Protein AF-A0A0J1CYL0-F1 (afdb_monomer)

Sequence (107 aa):
MRARGAVKVILIAVAVNETLYFVFTYVAQQIDPDVPLETVSVFSFAMCALMGFWFQSDARRAYFFARGKGYIVPSDGTRRTLHIAADCPKRWLVVLYIELNPALVGL

Organism: NCBI:txid908627

Mean predicted aligned error: 9.82 Å

Foldseek 3Di:
DPVVVVVVVVVVLVVVLVVCLVVVVVVQCVVPVPPDPVVSVVSSVVSVVVVVVVLLVVLVVLQVVCVVVVQWDQDPDDDLDTRGHPPRDPVVSPVVNCVVPVVVSVD

Solvent-accessible surface area (backbone atoms only — not comparable to full-atom values): 6074 Å² total; per-residue (Å²): 131,65,66,63,58,56,52,49,53,51,52,49,52,52,52,50,50,52,50,49,50,53,53,49,53,55,55,44,42,74,78,36,78,81,62,55,68,64,61,58,49,50,50,52,51,52,50,52,50,50,51,50,51,49,53,51,49,54,10,48,53,34,35,54,54,35,49,76,69,62,33,53,41,84,46,96,61,102,49,78,47,70,44,65,45,91,81,41,77,61,51,68,34,32,50,5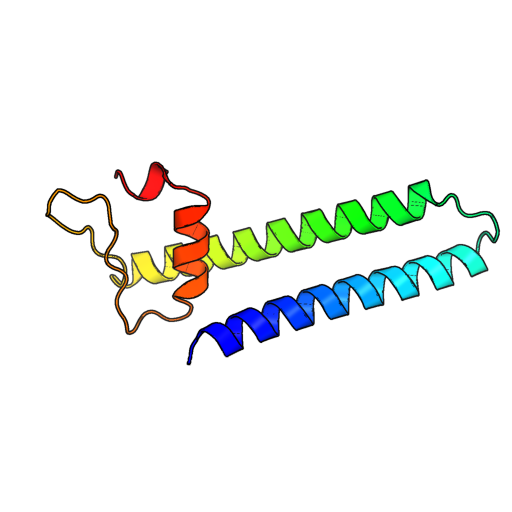3,39,42,71,76,36,62,72,67,51,77,113

Structure (mmCIF, N/CA/C/O backbone):
data_AF-A0A0J1CYL0-F1
#
_entry.id   AF-A0A0J1CYL0-F1
#
loop_
_atom_site.group_PDB
_atom_site.id
_atom_site.type_symbol
_atom_site.label_atom_id
_atom_site.label_alt_id
_atom_site.label_comp_id
_atom_site.label_asym_id
_atom_site.label_entity_id
_atom_site.label_seq_id
_atom_site.pdbx_PDB_ins_code
_atom_site.Cartn_x
_atom_site.Cartn_y
_atom_site.Cartn_z
_atom_site.occupancy
_atom_site.B_iso_or_equiv
_atom_site.auth_seq_id
_atom_site.auth_comp_id
_atom_site.auth_asym_id
_atom_site.auth_atom_id
_atom_site.pdbx_PDB_model_num
ATOM 1 N N . MET A 1 1 ? -0.567 -11.915 18.512 1.00 46.56 1 MET A N 1
ATOM 2 C CA . MET A 1 1 ? -0.271 -12.741 17.311 1.00 46.56 1 MET A CA 1
ATOM 3 C C . MET A 1 1 ? -0.418 -12.012 15.957 1.00 46.56 1 MET A C 1
ATOM 5 O O . MET A 1 1 ? -0.249 -12.652 14.928 1.00 46.56 1 MET A O 1
ATOM 9 N N . ARG A 1 2 ? -0.696 -10.694 15.899 1.00 51.03 2 ARG A N 1
ATOM 10 C CA . ARG A 1 2 ? -1.128 -10.012 14.654 1.00 51.03 2 ARG A CA 1
ATOM 11 C C . ARG A 1 2 ? -0.026 -9.309 13.843 1.00 51.03 2 ARG A C 1
ATO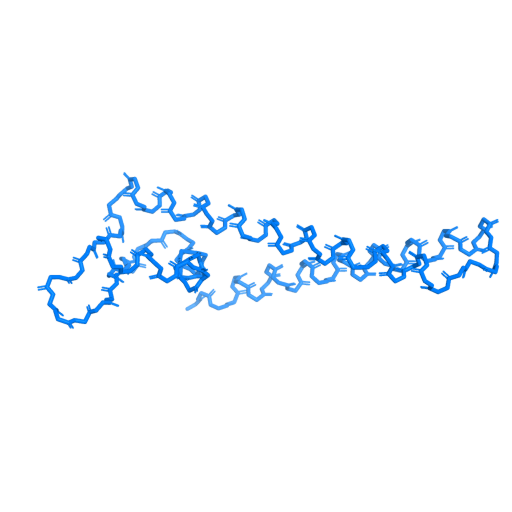M 13 O O . ARG A 1 2 ? -0.187 -9.178 12.637 1.00 51.03 2 ARG A O 1
ATOM 20 N N . ALA A 1 3 ? 1.112 -8.966 14.456 1.00 56.44 3 ALA A N 1
ATOM 21 C CA . ALA A 1 3 ? 2.277 -8.434 13.733 1.00 56.44 3 ALA A CA 1
ATOM 22 C C . ALA A 1 3 ? 2.833 -9.440 12.709 1.00 56.44 3 ALA A C 1
ATOM 24 O O . ALA A 1 3 ? 3.246 -9.058 11.624 1.00 56.44 3 ALA A O 1
ATOM 25 N N . ARG A 1 4 ? 2.749 -10.746 13.001 1.00 63.06 4 ARG A N 1
ATOM 26 C CA . ARG A 1 4 ? 3.249 -11.801 12.105 1.00 63.06 4 ARG A CA 1
ATOM 27 C C . ARG A 1 4 ? 2.533 -11.829 10.751 1.00 63.06 4 ARG A C 1
ATOM 29 O O . ARG A 1 4 ? 3.169 -12.117 9.749 1.00 63.06 4 ARG A O 1
ATOM 36 N N . GLY A 1 5 ? 1.229 -11.542 10.716 1.00 63.41 5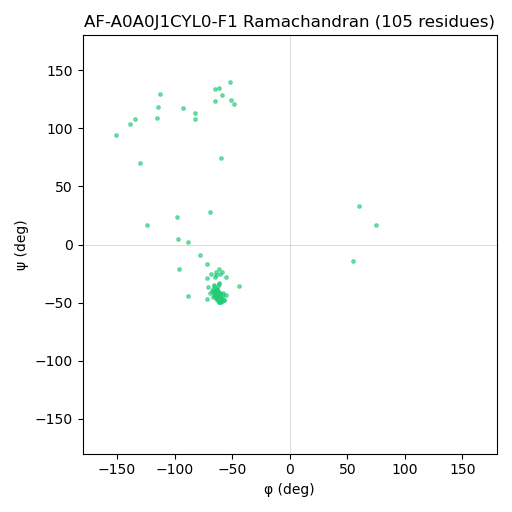 GLY A N 1
ATOM 37 C CA . GLY A 1 5 ? 0.456 -11.519 9.469 1.00 63.41 5 GLY A CA 1
ATOM 38 C C . GLY A 1 5 ? 0.798 -10.312 8.596 1.00 63.41 5 GLY A C 1
ATOM 39 O O . GLY A 1 5 ? 1.065 -10.477 7.413 1.00 63.41 5 GLY A O 1
ATOM 40 N N . ALA A 1 6 ? 0.858 -9.118 9.192 1.00 66.38 6 ALA A N 1
ATOM 41 C CA . ALA A 1 6 ? 1.222 -7.891 8.483 1.00 66.38 6 ALA A CA 1
ATOM 42 C C . ALA A 1 6 ? 2.667 -7.940 7.966 1.00 66.38 6 ALA A C 1
ATOM 44 O O . ALA A 1 6 ? 2.910 -7.676 6.794 1.00 66.38 6 ALA A O 1
ATOM 45 N N . VAL A 1 7 ? 3.606 -8.386 8.809 1.00 74.25 7 VAL A N 1
ATOM 46 C CA . VAL A 1 7 ? 5.007 -8.586 8.415 1.00 74.25 7 VAL A CA 1
ATOM 47 C C . VAL A 1 7 ? 5.111 -9.573 7.254 1.00 74.25 7 VAL A C 1
ATOM 49 O O . VAL A 1 7 ? 5.836 -9.301 6.309 1.00 74.25 7 VAL A O 1
ATOM 52 N N . LYS A 1 8 ? 4.345 -10.674 7.252 1.00 73.62 8 LYS A N 1
ATOM 53 C CA . LYS A 1 8 ? 4.319 -11.604 6.111 1.00 73.62 8 LYS A CA 1
ATOM 54 C C . LYS A 1 8 ? 3.852 -10.934 4.819 1.00 73.62 8 LYS A C 1
ATOM 56 O O . LYS A 1 8 ? 4.478 -11.145 3.792 1.00 73.62 8 LYS A O 1
ATOM 61 N N . VAL A 1 9 ? 2.784 -10.137 4.857 1.00 72.62 9 VAL A N 1
ATOM 62 C CA . VAL A 1 9 ? 2.278 -9.445 3.657 1.00 72.62 9 VAL A CA 1
ATOM 63 C C . VAL A 1 9 ? 3.282 -8.408 3.156 1.00 72.62 9 VAL A C 1
ATOM 65 O O . VAL A 1 9 ? 3.517 -8.341 1.956 1.00 72.62 9 VAL A O 1
ATOM 68 N N . ILE A 1 10 ? 3.919 -7.654 4.057 1.00 75.88 10 ILE A N 1
ATOM 69 C CA . ILE A 1 10 ? 4.977 -6.696 3.704 1.00 75.88 10 ILE A CA 1
ATOM 70 C C . ILE A 1 10 ? 6.169 -7.424 3.081 1.00 75.88 10 ILE A C 1
ATOM 72 O O . ILE A 1 10 ? 6.640 -7.017 2.027 1.00 75.88 10 ILE A O 1
ATOM 76 N N . LEU A 1 11 ? 6.619 -8.528 3.683 1.00 80.88 11 LEU A N 1
ATOM 77 C CA . LEU A 1 11 ? 7.719 -9.329 3.147 1.00 80.88 11 LEU A CA 1
ATOM 78 C C . LEU A 1 11 ? 7.386 -9.904 1.770 1.00 80.88 11 LEU A C 1
ATOM 80 O O . LEU A 1 11 ? 8.234 -9.865 0.891 1.00 80.88 11 LEU A O 1
ATOM 84 N N . ILE A 1 12 ? 6.160 -10.396 1.562 1.00 81.31 12 ILE A N 1
ATOM 85 C CA . ILE A 1 12 ? 5.716 -10.882 0.250 1.00 81.31 12 ILE A CA 1
ATOM 86 C C . ILE A 1 12 ? 5.687 -9.730 -0.757 1.00 81.31 12 ILE A C 1
ATOM 88 O O . ILE A 1 12 ? 6.200 -9.890 -1.855 1.00 81.31 12 ILE A O 1
ATOM 92 N N . ALA A 1 13 ? 5.135 -8.570 -0.396 1.00 78.75 13 ALA A N 1
ATOM 93 C CA . ALA A 1 13 ? 5.086 -7.411 -1.281 1.00 78.75 13 ALA A CA 1
ATOM 94 C C . ALA A 1 13 ? 6.495 -6.939 -1.677 1.00 78.75 13 ALA A C 1
ATOM 96 O O . ALA A 1 13 ? 6.762 -6.751 -2.859 1.00 78.7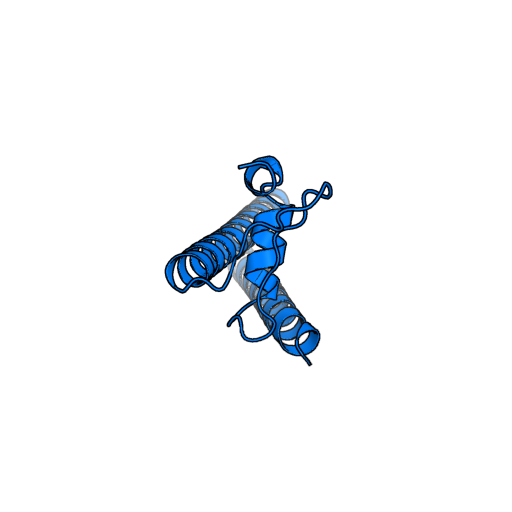5 13 ALA A O 1
ATOM 97 N N . VAL A 1 14 ? 7.414 -6.822 -0.713 1.00 81.62 14 VAL A N 1
ATOM 98 C CA . VAL A 1 14 ? 8.820 -6.467 -0.967 1.00 81.62 14 VAL A CA 1
ATOM 99 C C . VAL A 1 14 ? 9.496 -7.524 -1.838 1.00 81.62 14 VAL A C 1
ATOM 101 O O . VAL A 1 14 ? 10.113 -7.175 -2.836 1.00 81.62 14 VAL A O 1
ATOM 104 N N . ALA A 1 15 ? 9.334 -8.811 -1.521 1.00 85.31 15 ALA A N 1
ATOM 105 C CA . ALA A 1 15 ? 9.914 -9.895 -2.311 1.00 85.31 15 ALA A CA 1
ATOM 106 C C . ALA A 1 15 ? 9.394 -9.899 -3.755 1.00 85.31 15 ALA A C 1
ATOM 108 O O . ALA A 1 15 ? 10.170 -10.085 -4.688 1.00 85.31 15 ALA A O 1
ATOM 109 N N . VAL A 1 16 ? 8.095 -9.662 -3.953 1.00 83.94 16 VAL A N 1
ATOM 110 C CA . VAL A 1 16 ? 7.485 -9.546 -5.282 1.00 83.94 16 VAL A CA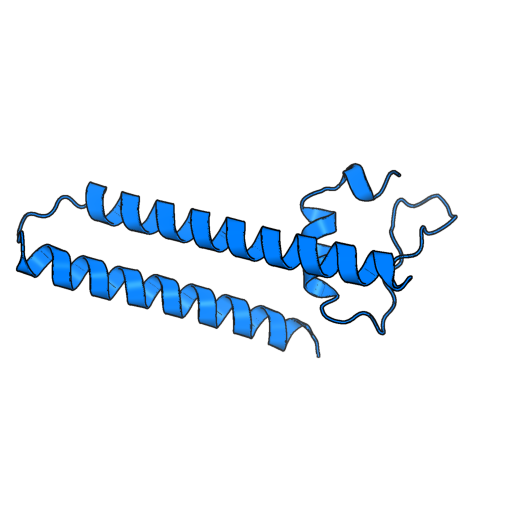 1
ATOM 111 C C . VAL A 1 16 ? 8.036 -8.325 -6.017 1.00 83.94 16 VAL A C 1
ATOM 113 O O . VAL A 1 16 ? 8.413 -8.459 -7.175 1.00 83.94 16 VAL A O 1
ATOM 116 N N . ASN A 1 17 ? 8.156 -7.171 -5.357 1.00 83.31 17 ASN A N 1
ATOM 117 C CA . ASN A 1 17 ? 8.726 -5.960 -5.952 1.00 83.31 17 ASN A CA 1
ATOM 118 C C . ASN A 1 17 ? 10.168 -6.162 -6.420 1.00 83.31 17 ASN A C 1
ATOM 120 O O . ASN A 1 17 ? 10.483 -5.866 -7.567 1.00 83.31 17 ASN A O 1
ATOM 124 N N . GLU A 1 18 ? 11.018 -6.716 -5.554 1.00 83.88 18 GLU A N 1
ATOM 125 C CA . GLU A 1 18 ? 12.408 -7.041 -5.884 1.00 83.88 18 GLU A CA 1
ATOM 126 C C . GLU A 1 18 ? 12.476 -8.058 -7.028 1.00 83.88 18 GLU A C 1
ATOM 128 O O . GLU A 1 18 ? 13.232 -7.882 -7.978 1.00 83.88 18 GLU A O 1
ATOM 133 N N . THR A 1 19 ? 11.627 -9.092 -7.007 1.00 86.25 19 THR A N 1
ATOM 134 C CA . THR A 1 19 ? 11.578 -10.082 -8.094 1.00 86.25 19 THR A CA 1
ATOM 135 C C . THR A 1 19 ? 11.194 -9.426 -9.420 1.00 86.25 19 THR A C 1
ATOM 137 O O . THR A 1 19 ? 11.849 -9.669 -10.431 1.00 86.25 19 THR A O 1
ATOM 140 N N . LEU A 1 20 ? 10.169 -8.566 -9.430 1.00 82.38 20 LEU A N 1
ATOM 141 C CA . LEU A 1 20 ? 9.781 -7.826 -10.631 1.00 82.38 20 LEU A CA 1
ATOM 142 C C . LEU A 1 20 ? 10.889 -6.885 -11.099 1.00 82.38 20 LEU A C 1
ATOM 144 O O . LEU A 1 20 ? 11.120 -6.793 -12.299 1.00 82.38 20 LEU A O 1
ATOM 148 N N . TYR A 1 21 ? 11.584 -6.223 -10.177 1.00 83.56 21 TYR A N 1
ATOM 149 C CA . TYR A 1 21 ? 12.710 -5.352 -10.490 1.00 83.56 21 TYR A CA 1
ATOM 150 C C . TYR A 1 21 ? 13.852 -6.109 -11.178 1.00 83.56 21 TYR A C 1
ATOM 152 O O . TYR A 1 21 ? 14.316 -5.695 -12.243 1.00 83.56 21 TYR A O 1
ATOM 160 N N . PHE A 1 22 ? 14.271 -7.247 -10.615 1.00 85.00 22 PHE A N 1
ATOM 161 C CA . PHE A 1 22 ? 15.317 -8.086 -11.201 1.00 85.00 22 PHE A CA 1
ATOM 162 C C . PHE A 1 22 ? 14.913 -8.626 -12.571 1.00 85.00 22 PHE A C 1
ATOM 164 O O . PHE A 1 22 ? 15.701 -8.550 -13.511 1.00 85.00 22 PHE A O 1
ATOM 171 N N . VAL A 1 23 ? 13.684 -9.134 -12.703 1.00 87.06 23 VAL A N 1
ATOM 172 C CA . VAL A 1 23 ? 13.174 -9.650 -13.981 1.00 87.06 23 VAL A CA 1
ATOM 173 C C . VAL A 1 23 ? 13.103 -8.538 -15.024 1.00 87.06 23 VAL A C 1
ATOM 175 O O . VAL A 1 23 ? 13.553 -8.738 -16.148 1.00 87.06 23 VAL A O 1
ATOM 178 N N . PHE A 1 24 ? 12.590 -7.361 -14.657 1.00 82.69 24 PHE A N 1
ATOM 179 C CA . PHE A 1 24 ? 12.519 -6.212 -15.555 1.00 82.69 24 PHE A CA 1
ATOM 180 C C . PHE A 1 24 ? 13.911 -5.788 -16.019 1.00 82.69 24 PHE A C 1
ATOM 182 O O . PHE A 1 24 ? 14.134 -5.660 -17.217 1.00 82.69 24 PHE A O 1
ATOM 189 N N . THR A 1 25 ? 14.858 -5.643 -15.091 1.00 83.06 25 THR A N 1
ATOM 190 C CA . THR A 1 25 ? 16.239 -5.255 -15.406 1.00 83.06 25 THR A CA 1
ATOM 191 C C . THR A 1 25 ? 16.906 -6.279 -16.322 1.00 83.06 25 THR A C 1
ATOM 193 O O . THR A 1 25 ? 17.507 -5.906 -17.325 1.00 83.06 25 THR A O 1
ATOM 196 N N . TYR A 1 26 ? 16.750 -7.572 -16.025 1.00 85.56 26 TYR A N 1
ATOM 197 C CA . TYR A 1 26 ? 17.317 -8.650 -16.831 1.00 85.56 26 TYR A CA 1
ATOM 198 C C . TYR A 1 26 ? 16.760 -8.659 -18.258 1.00 85.56 26 TYR A C 1
ATOM 200 O O . TYR A 1 26 ? 17.518 -8.738 -19.220 1.00 85.56 26 TYR A O 1
ATOM 208 N N . VAL A 1 27 ? 15.436 -8.552 -18.410 1.00 86.75 27 VAL A N 1
ATOM 209 C CA . VAL A 1 27 ? 14.794 -8.509 -19.732 1.00 86.75 27 VAL A CA 1
ATOM 210 C C . VAL A 1 27 ? 15.174 -7.232 -20.482 1.00 86.75 27 VAL A C 1
ATOM 212 O O . VAL A 1 27 ? 15.447 -7.291 -21.677 1.00 86.75 27 VAL A O 1
ATOM 215 N N . ALA A 1 28 ? 15.236 -6.092 -19.792 1.00 83.81 28 ALA A N 1
ATOM 216 C CA . ALA A 1 28 ? 15.615 -4.816 -20.385 1.00 83.81 28 ALA A CA 1
ATOM 217 C C . ALA A 1 28 ? 17.042 -4.859 -20.953 1.00 83.81 28 ALA A C 1
ATOM 219 O O . ALA A 1 28 ? 17.232 -4.499 -22.109 1.00 83.81 28 ALA A O 1
ATOM 220 N N . GLN A 1 29 ? 18.005 -5.405 -20.203 1.00 84.19 29 GLN A N 1
ATOM 221 C CA . GLN A 1 29 ? 19.397 -5.561 -20.650 1.00 84.19 29 GLN A CA 1
ATOM 222 C C . GLN A 1 29 ? 19.566 -6.518 -21.840 1.00 84.19 29 GLN A C 1
ATOM 224 O O . GLN A 1 29 ? 20.510 -6.376 -22.611 1.00 84.19 29 GLN A O 1
ATOM 229 N N . GLN A 1 30 ? 18.675 -7.503 -22.000 1.00 88.00 30 GLN A N 1
ATOM 230 C CA . GLN A 1 30 ? 18.689 -8.404 -23.161 1.00 88.00 30 GLN A CA 1
ATOM 231 C C . GLN A 1 30 ? 18.223 -7.710 -24.448 1.00 88.00 30 GLN A C 1
ATOM 233 O O . GLN A 1 30 ? 18.616 -8.116 -25.539 1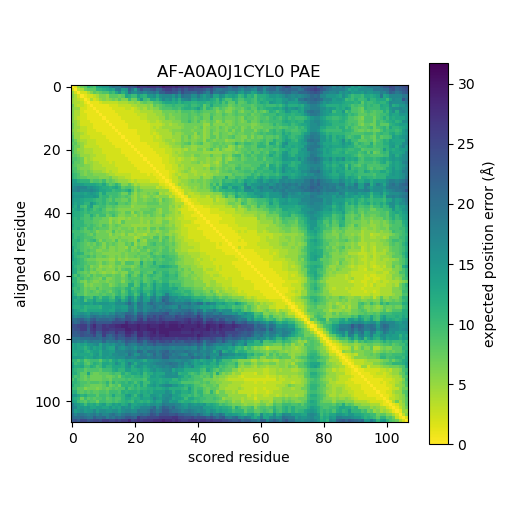.00 88.00 30 GLN A O 1
ATOM 238 N N . ILE A 1 31 ? 17.362 -6.697 -24.328 1.00 85.12 31 ILE A N 1
ATOM 239 C CA . ILE A 1 31 ? 16.832 -5.937 -25.466 1.00 85.12 31 ILE A CA 1
ATOM 240 C C . ILE A 1 31 ? 17.765 -4.770 -25.800 1.00 85.12 31 ILE A C 1
ATOM 242 O O . ILE A 1 31 ? 18.067 -4.543 -26.969 1.00 85.12 31 ILE A O 1
ATOM 246 N N . ASP A 1 32 ? 18.218 -4.054 -24.774 1.00 82.12 32 ASP A N 1
ATOM 247 C CA . ASP A 1 32 ? 19.128 -2.920 -24.878 1.00 82.12 32 ASP A CA 1
ATOM 248 C C . ASP A 1 32 ? 20.177 -2.999 -23.749 1.00 82.12 32 ASP A C 1
ATOM 250 O O . ASP A 1 32 ? 19.863 -2.717 -22.587 1.00 82.12 32 ASP A O 1
ATOM 254 N N . PRO A 1 33 ? 21.420 -3.407 -24.063 1.00 78.56 33 PRO A N 1
ATOM 255 C CA . PRO A 1 33 ? 22.497 -3.528 -23.082 1.00 78.56 33 PRO A CA 1
ATOM 256 C C . PRO A 1 33 ? 22.843 -2.210 -22.381 1.00 78.56 33 PRO A C 1
ATOM 258 O O . PRO A 1 33 ? 23.320 -2.241 -21.246 1.00 78.56 33 PRO A O 1
ATOM 261 N N . ASP A 1 34 ? 22.572 -1.074 -23.031 1.00 84.12 34 ASP A N 1
ATOM 262 C CA . ASP A 1 34 ? 22.851 0.271 -22.526 1.00 84.12 34 ASP A CA 1
ATOM 263 C C . ASP A 1 34 ? 21.606 0.916 -21.895 1.00 84.12 34 ASP A C 1
ATOM 265 O O . ASP A 1 34 ? 21.521 2.144 -21.791 1.00 84.12 34 ASP A O 1
ATOM 269 N N . VAL A 1 35 ? 20.635 0.101 -21.446 1.00 78.56 35 VAL A N 1
ATOM 270 C CA . VAL A 1 35 ? 19.404 0.616 -20.840 1.00 78.56 35 VAL A CA 1
ATOM 271 C C . VAL A 1 35 ? 19.737 1.621 -19.726 1.00 78.56 35 VAL A C 1
ATOM 273 O O . VAL A 1 35 ? 20.460 1.290 -18.776 1.00 78.56 35 VAL A O 1
ATOM 276 N N . PRO A 1 36 ? 19.208 2.856 -19.804 1.00 82.44 36 PRO A N 1
ATOM 277 C CA . PRO A 1 36 ? 19.506 3.869 -18.812 1.00 82.44 36 PRO A CA 1
ATOM 278 C C . PRO A 1 36 ? 19.031 3.436 -17.427 1.00 82.44 36 PRO A C 1
ATOM 280 O O . PRO A 1 36 ? 17.883 3.019 -17.239 1.00 82.44 36 PRO A O 1
ATOM 283 N N . LEU A 1 37 ? 19.889 3.630 -16.422 1.00 77.75 37 LEU A N 1
ATOM 284 C CA . LEU A 1 37 ? 19.544 3.391 -15.017 1.00 77.75 37 LEU A CA 1
ATOM 285 C C . LEU A 1 37 ? 18.289 4.180 -14.595 1.00 77.75 37 LEU A C 1
ATOM 287 O O . LEU A 1 37 ? 17.530 3.743 -13.729 1.00 77.75 37 LEU A O 1
ATOM 291 N N . GLU A 1 38 ? 18.041 5.323 -15.237 1.00 82.56 38 GLU A N 1
ATOM 292 C CA . GLU A 1 38 ? 16.851 6.150 -15.038 1.00 82.56 38 GLU A CA 1
ATOM 293 C C . GLU A 1 38 ? 15.555 5.398 -15.369 1.00 82.56 38 GLU A C 1
ATOM 295 O O . GLU A 1 38 ? 14.611 5.436 -14.584 1.00 82.56 38 GLU A O 1
ATOM 300 N N . THR A 1 39 ? 15.511 4.646 -16.472 1.00 77.88 39 THR A N 1
ATOM 301 C CA . THR A 1 39 ? 14.328 3.873 -16.886 1.00 77.88 39 THR A CA 1
ATOM 302 C C . THR A 1 39 ? 13.986 2.790 -15.866 1.00 77.88 39 THR A C 1
ATOM 304 O O . THR A 1 39 ? 12.828 2.624 -15.476 1.00 77.88 39 THR A O 1
ATOM 307 N N . VAL A 1 40 ? 15.009 2.090 -15.381 1.00 78.31 40 VAL A N 1
ATOM 308 C CA . VAL A 1 40 ? 14.885 1.059 -14.345 1.00 78.31 40 VAL A CA 1
ATOM 309 C C . VAL A 1 40 ? 14.459 1.677 -13.004 1.00 78.31 40 VAL A C 1
ATOM 311 O O . VAL A 1 40 ? 13.596 1.138 -12.310 1.00 78.31 40 VAL A O 1
ATOM 314 N N . SER A 1 41 ? 14.970 2.865 -12.678 1.00 79.19 41 SER A N 1
ATOM 315 C CA . SER A 1 41 ? 14.590 3.613 -11.471 1.00 79.19 41 SER A CA 1
ATOM 316 C C . SER A 1 41 ? 13.139 4.103 -11.517 1.00 79.19 41 SER A C 1
ATOM 318 O O . SER A 1 41 ? 12.428 4.016 -10.514 1.00 79.19 41 SER A O 1
ATOM 320 N N . VAL A 1 42 ? 12.667 4.571 -12.678 1.00 85.50 42 VAL A N 1
ATOM 321 C CA . VAL A 1 42 ? 11.266 4.973 -12.891 1.00 85.50 42 VAL A CA 1
ATOM 322 C C . VAL A 1 42 ? 10.329 3.781 -12.716 1.00 85.50 42 VAL A C 1
ATOM 324 O O . VAL A 1 42 ? 9.296 3.918 -12.059 1.00 85.50 42 VAL A O 1
ATOM 327 N N . PHE A 1 43 ? 10.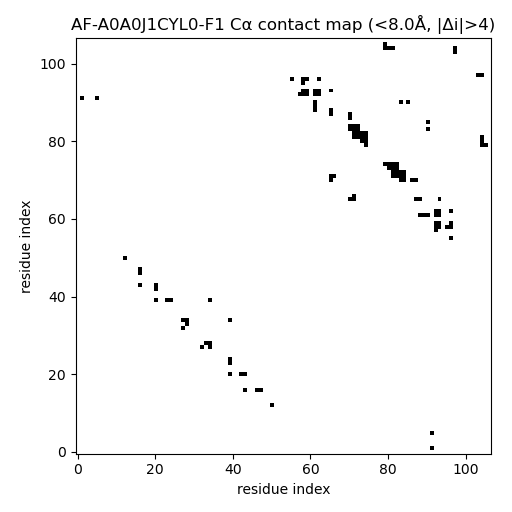698 2.605 -13.234 1.00 81.25 43 PHE A N 1
ATOM 328 C CA . PHE A 1 43 ? 9.933 1.378 -13.017 1.00 81.25 43 PHE A CA 1
ATOM 329 C C . PHE A 1 43 ? 9.820 1.044 -11.523 1.00 81.25 43 PHE A C 1
ATOM 331 O O . PHE A 1 43 ? 8.710 0.861 -11.022 1.00 81.25 43 PHE A O 1
ATOM 338 N N . SER A 1 44 ? 10.932 1.061 -10.782 1.00 79.38 44 SER A N 1
ATOM 339 C CA . SER A 1 44 ? 10.914 0.855 -9.326 1.00 79.38 44 SER A CA 1
ATOM 340 C C . SER A 1 44 ? 10.041 1.865 -8.598 1.00 79.38 44 SER A C 1
ATOM 342 O O . SER A 1 44 ? 9.267 1.495 -7.716 1.00 79.38 44 SER A O 1
ATOM 344 N N . PHE A 1 45 ? 10.130 3.143 -8.966 1.00 84.69 45 PHE A N 1
ATOM 345 C CA . PHE A 1 45 ? 9.336 4.191 -8.338 1.00 84.69 45 PHE A CA 1
ATOM 346 C C . PHE A 1 45 ? 7.837 3.995 -8.598 1.00 84.69 45 PHE A C 1
ATOM 348 O O . PHE A 1 45 ? 7.029 4.084 -7.671 1.00 84.69 45 PHE A O 1
ATOM 355 N N . ALA A 1 46 ? 7.469 3.654 -9.835 1.00 86.00 46 ALA A N 1
ATOM 356 C CA . ALA A 1 46 ? 6.096 3.339 -10.208 1.00 86.00 46 ALA A CA 1
ATOM 357 C C . ALA A 1 46 ? 5.568 2.117 -9.443 1.00 86.00 46 ALA A C 1
ATOM 359 O O . ALA A 1 46 ? 4.453 2.155 -8.921 1.00 86.00 46 ALA A O 1
ATOM 360 N N . MET A 1 47 ? 6.375 1.062 -9.309 1.00 81.62 47 MET A N 1
ATOM 361 C CA . MET A 1 47 ? 6.001 -0.143 -8.568 1.00 81.62 47 MET A CA 1
ATOM 362 C C . MET A 1 47 ? 5.834 0.126 -7.070 1.00 81.62 47 MET A C 1
ATOM 364 O O . MET A 1 47 ? 4.826 -0.277 -6.487 1.00 81.62 47 MET A O 1
ATOM 368 N N . CYS A 1 48 ? 6.744 0.889 -6.460 1.00 81.56 48 CYS A N 1
ATOM 369 C CA . CYS A 1 48 ? 6.619 1.343 -5.076 1.00 81.56 48 CYS A CA 1
ATOM 370 C C . CYS A 1 48 ? 5.337 2.158 -4.859 1.00 81.56 48 CYS A C 1
ATOM 372 O O . CYS A 1 48 ? 4.599 1.905 -3.902 1.00 81.56 48 CYS A O 1
ATOM 374 N N . ALA A 1 49 ? 5.035 3.102 -5.756 1.00 84.12 49 ALA A N 1
ATOM 375 C CA . ALA A 1 49 ? 3.813 3.899 -5.695 1.00 84.12 49 ALA A CA 1
ATOM 376 C C . ALA A 1 49 ? 2.555 3.025 -5.829 1.00 84.12 49 ALA A C 1
ATOM 378 O O . ALA A 1 49 ? 1.610 3.177 -5.052 1.00 84.12 49 ALA A O 1
ATOM 379 N N . LEU A 1 50 ? 2.557 2.069 -6.762 1.00 85.88 50 LEU A N 1
ATOM 380 C CA . LEU A 1 50 ? 1.454 1.136 -6.982 1.00 85.88 50 LEU A CA 1
ATOM 381 C C . LEU A 1 50 ? 1.218 0.239 -5.760 1.00 85.88 50 LEU A C 1
ATOM 383 O O . LEU A 1 50 ? 0.078 0.066 -5.329 1.00 85.88 50 LEU A O 1
ATOM 387 N N . MET A 1 51 ? 2.289 -0.283 -5.156 1.00 81.19 51 MET A N 1
ATOM 388 C CA . MET A 1 51 ? 2.209 -1.062 -3.920 1.00 81.19 51 MET A CA 1
ATOM 389 C C . MET A 1 51 ? 1.693 -0.224 -2.754 1.00 81.19 51 MET A C 1
ATOM 391 O O . MET A 1 51 ? 0.809 -0.680 -2.029 1.00 81.19 51 MET A O 1
ATOM 395 N N . GLY A 1 52 ? 2.174 1.012 -2.598 1.00 81.38 52 GLY A N 1
ATOM 396 C CA . GLY A 1 52 ? 1.657 1.949 -1.601 1.00 81.38 52 GLY A CA 1
ATOM 397 C C . GLY A 1 52 ? 0.158 2.198 -1.773 1.00 81.38 52 GLY A C 1
ATOM 398 O O . GLY A 1 52 ? -0.609 2.061 -0.818 1.00 81.38 52 GLY A O 1
ATOM 399 N N . PHE A 1 53 ? -0.282 2.475 -3.002 1.00 83.31 53 PHE A N 1
ATOM 400 C CA . P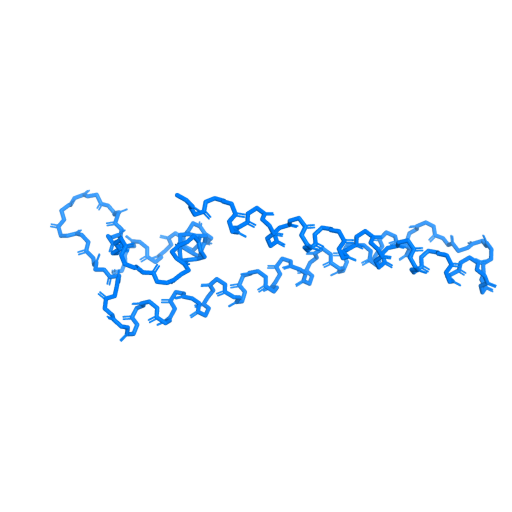HE A 1 53 ? -1.695 2.672 -3.325 1.00 83.31 53 PHE A CA 1
ATOM 401 C C . PHE A 1 53 ? -2.534 1.415 -3.060 1.00 83.31 53 PHE A C 1
ATOM 403 O O . PHE A 1 53 ? -3.636 1.499 -2.515 1.00 83.31 53 PHE A O 1
ATOM 410 N N . TRP A 1 54 ? -2.007 0.233 -3.383 1.00 83.00 54 TRP A N 1
ATOM 411 C CA . TRP A 1 54 ? -2.666 -1.038 -3.100 1.00 83.00 54 TRP A CA 1
ATOM 412 C C . TRP A 1 54 ? -2.850 -1.269 -1.595 1.00 83.00 54 TRP A C 1
ATOM 414 O O . TRP A 1 54 ? -3.962 -1.580 -1.160 1.00 83.00 54 TRP A O 1
ATOM 424 N N . PHE A 1 55 ? -1.811 -1.029 -0.786 1.00 82.38 55 PHE A N 1
ATOM 425 C CA . PHE A 1 55 ? -1.905 -1.105 0.675 1.00 82.38 55 PHE A CA 1
ATOM 426 C C . PHE A 1 55 ? -2.929 -0.116 1.235 1.00 82.38 55 PHE A C 1
ATOM 428 O O . PHE A 1 55 ? -3.745 -0.490 2.078 1.00 82.38 55 PHE A O 1
ATOM 435 N N . GLN A 1 56 ? -2.937 1.127 0.748 1.00 82.94 56 GLN A N 1
ATOM 436 C CA . GLN A 1 56 ? -3.923 2.131 1.152 1.00 82.94 56 GLN A CA 1
ATOM 437 C C . GLN A 1 56 ? -5.352 1.729 0.767 1.00 82.94 56 GLN A C 1
ATOM 439 O O . GLN A 1 56 ? -6.286 1.940 1.543 1.00 82.94 56 GLN A O 1
ATOM 444 N N . SER A 1 57 ? -5.533 1.121 -0.406 1.00 83.31 57 SER A N 1
ATOM 445 C CA . SER A 1 57 ? -6.825 0.620 -0.877 1.00 83.31 57 SER A CA 1
ATOM 446 C C . SER A 1 57 ? -7.336 -0.546 -0.022 1.00 83.31 57 SER A C 1
ATOM 448 O O . SER A 1 57 ? -8.494 -0.528 0.408 1.00 83.31 57 SER A O 1
ATOM 450 N N . ASP A 1 58 ? -6.483 -1.524 0.317 1.00 84.62 58 ASP A N 1
ATOM 451 C CA . ASP A 1 58 ? -6.884 -2.612 1.225 1.00 84.62 58 ASP A CA 1
ATOM 452 C C . ASP A 1 58 ? -7.162 -2.078 2.639 1.00 84.62 58 ASP A C 1
ATOM 454 O O . ASP A 1 58 ? -8.121 -2.509 3.285 1.00 84.62 58 ASP A O 1
ATOM 458 N N . ALA A 1 59 ? -6.401 -1.071 3.088 1.00 84.44 59 ALA A N 1
ATOM 459 C CA . ALA A 1 59 ? -6.612 -0.397 4.368 1.00 84.44 59 ALA A CA 1
ATOM 460 C C . ALA A 1 59 ? -7.972 0.309 4.423 1.00 84.44 59 ALA A C 1
ATOM 462 O O . ALA A 1 59 ? -8.756 0.100 5.354 1.00 84.44 59 ALA A O 1
ATOM 463 N N . ARG A 1 60 ? -8.304 1.055 3.364 1.00 84.06 60 ARG A N 1
ATOM 464 C CA . ARG A 1 60 ? -9.609 1.692 3.173 1.00 84.06 60 ARG A CA 1
ATOM 465 C C . ARG A 1 60 ? -10.740 0.666 3.205 1.00 84.06 60 ARG A C 1
ATOM 467 O O . ARG A 1 60 ? -11.735 0.857 3.905 1.00 84.06 60 ARG A O 1
ATOM 474 N N . ARG A 1 61 ? -10.598 -0.439 2.470 1.00 84.12 61 ARG A N 1
ATOM 475 C CA . ARG A 1 61 ? -11.620 -1.492 2.396 1.00 84.12 61 ARG A CA 1
ATOM 476 C C . ARG A 1 61 ? -11.825 -2.183 3.745 1.00 84.12 61 ARG A C 1
ATOM 478 O O . ARG A 1 61 ? -12.967 -2.424 4.135 1.00 84.12 61 ARG A O 1
ATOM 485 N N . ALA A 1 62 ? -10.744 -2.452 4.477 1.00 84.81 62 ALA A N 1
ATOM 486 C CA . ALA A 1 62 ? -10.806 -3.004 5.828 1.00 84.81 62 ALA A CA 1
ATOM 487 C C . ALA A 1 62 ? -11.505 -2.046 6.806 1.00 84.81 62 ALA A C 1
ATOM 489 O O . ALA A 1 62 ? -12.339 -2.489 7.595 1.00 84.81 62 ALA A O 1
ATOM 490 N N . TYR A 1 63 ? -11.226 -0.741 6.721 1.00 82.31 63 TYR A N 1
ATOM 491 C CA . TYR A 1 63 ? -11.883 0.275 7.544 1.00 82.31 63 TYR A CA 1
ATOM 492 C C . TYR A 1 63 ? -13.397 0.334 7.300 1.00 82.31 63 TYR A C 1
ATOM 494 O O . TYR A 1 63 ? -14.170 0.265 8.254 1.00 82.31 63 TYR A O 1
ATOM 502 N N . PHE A 1 64 ? -13.846 0.395 6.041 1.00 82.94 64 PHE A N 1
ATOM 503 C CA . PHE A 1 64 ? -15.283 0.417 5.732 1.00 82.94 64 PHE A CA 1
ATOM 504 C C . PHE A 1 64 ? -16.000 -0.861 6.167 1.00 82.94 64 PHE A C 1
ATOM 506 O O . PHE A 1 64 ? -17.107 -0.787 6.700 1.00 82.94 64 PHE A O 1
ATOM 513 N N . PHE A 1 65 ? -15.362 -2.022 6.002 1.00 84.06 65 PHE A N 1
ATOM 514 C CA . PHE A 1 65 ? -15.899 -3.287 6.498 1.00 84.06 65 PHE A CA 1
ATOM 515 C C . PHE A 1 65 ? -16.050 -3.277 8.026 1.00 84.06 65 PHE A C 1
ATOM 517 O O . PHE A 1 65 ? -17.093 -3.666 8.552 1.00 84.06 65 PHE A O 1
ATOM 524 N N . ALA A 1 66 ? -15.029 -2.798 8.740 1.00 83.50 66 ALA A N 1
ATOM 525 C CA . ALA A 1 66 ? -15.045 -2.710 10.194 1.00 83.50 66 ALA A CA 1
ATOM 526 C C . ALA A 1 66 ? -16.105 -1.719 10.706 1.00 83.50 66 ALA A C 1
ATOM 528 O O . ALA A 1 66 ? -16.833 -2.033 11.648 1.00 83.50 66 ALA A O 1
ATOM 529 N N . ARG A 1 67 ? -16.244 -0.559 10.050 1.00 81.00 67 ARG A N 1
ATOM 530 C CA . ARG A 1 67 ? -17.279 0.440 10.352 1.00 81.00 67 ARG A CA 1
ATOM 531 C C . ARG A 1 67 ? -18.685 -0.108 10.107 1.00 81.00 67 ARG A C 1
ATOM 533 O O . ARG A 1 67 ? -19.539 0.017 10.975 1.00 81.00 67 ARG A O 1
ATOM 540 N N . GLY A 1 68 ? -18.919 -0.750 8.960 1.00 80.81 68 GLY A N 1
ATOM 541 C CA . GLY A 1 68 ? -20.228 -1.305 8.598 1.00 80.81 68 GLY A CA 1
ATOM 542 C C . GLY A 1 68 ? -20.704 -2.433 9.518 1.00 80.81 68 GLY A C 1
ATOM 543 O O . GLY A 1 68 ? -21.904 -2.651 9.642 1.00 80.81 68 GLY A O 1
ATOM 544 N N . LYS A 1 69 ? -19.781 -3.127 10.194 1.00 81.56 69 LYS A N 1
ATOM 545 C CA . LYS A 1 69 ? -20.093 -4.173 11.179 1.00 81.56 69 LYS A CA 1
ATOM 546 C C . LYS A 1 69 ? -20.080 -3.705 12.639 1.00 81.56 69 LYS A C 1
ATOM 548 O O . LYS A 1 69 ? -20.234 -4.532 13.529 1.00 81.56 69 LYS A O 1
ATOM 553 N N . GLY A 1 70 ? -19.892 -2.409 12.900 1.00 77.50 70 GLY A N 1
ATOM 554 C CA . GLY A 1 70 ? -19.906 -1.857 14.261 1.00 77.50 70 GLY A CA 1
ATOM 555 C C . GLY A 1 70 ? -18.653 -2.160 15.092 1.00 77.50 70 GLY A C 1
ATOM 556 O O . GLY A 1 70 ? -18.667 -2.002 16.307 1.00 77.50 70 GLY A O 1
ATOM 557 N N . TYR A 1 71 ? -17.546 -2.569 14.463 1.00 76.38 71 TYR A N 1
ATOM 558 C CA . TYR A 1 71 ? -16.279 -2.834 15.163 1.00 76.38 71 TYR A CA 1
ATOM 559 C C . TYR A 1 71 ? -15.494 -1.570 15.530 1.00 76.38 71 TYR A C 1
ATOM 561 O O . TYR A 1 71 ? -14.476 -1.660 16.223 1.00 76.38 71 TYR A O 1
ATOM 569 N N . ILE A 1 72 ? -15.924 -0.413 15.028 1.00 72.88 72 ILE A N 1
ATOM 570 C CA . ILE A 1 72 ? -15.324 0.893 15.286 1.00 72.88 72 ILE A CA 1
ATOM 571 C C . ILE A 1 72 ? -16.362 1.709 16.048 1.00 72.88 72 ILE A C 1
ATOM 573 O O . ILE A 1 72 ? -17.378 2.093 15.470 1.00 72.88 72 ILE A O 1
ATOM 577 N N . VAL A 1 73 ? -16.106 1.948 17.332 1.00 70.25 73 VAL A N 1
ATOM 578 C CA . VAL A 1 73 ? -16.982 2.744 18.198 1.00 70.25 73 VAL A CA 1
ATOM 579 C C . VAL A 1 73 ? -16.243 4.035 18.580 1.00 70.25 73 VAL A C 1
ATOM 581 O O . VAL A 1 73 ? -15.076 3.955 18.991 1.00 70.25 73 VAL A O 1
ATOM 584 N N . PRO A 1 74 ? -16.861 5.222 18.427 1.00 63.59 74 PRO A N 1
ATOM 585 C CA . PRO A 1 74 ? -16.317 6.467 18.962 1.00 63.59 74 PRO A CA 1
ATOM 586 C C . PRO A 1 74 ? -16.159 6.344 20.482 1.00 63.59 74 PRO A C 1
ATOM 588 O O . PRO A 1 74 ? -17.081 5.913 21.168 1.00 63.59 74 PRO A O 1
ATOM 591 N N . SER A 1 75 ? -14.979 6.658 21.018 1.00 58.84 75 SER A N 1
ATOM 592 C CA . SER A 1 75 ? -14.781 6.662 22.470 1.00 58.84 75 SER A CA 1
ATOM 593 C C . SER A 1 75 ? -15.279 7.992 23.036 1.00 58.84 75 SER A C 1
ATOM 595 O O . SER A 1 75 ? -14.664 9.027 22.791 1.00 58.84 75 SER A O 1
ATOM 597 N N . ASP A 1 76 ? -16.353 7.949 23.821 1.00 54.16 76 ASP A N 1
ATOM 598 C CA . ASP A 1 76 ? -17.093 9.096 24.385 1.00 54.16 76 ASP A CA 1
ATOM 599 C C . ASP A 1 76 ? -16.358 9.909 25.475 1.00 54.16 76 ASP A C 1
ATOM 601 O O . ASP A 1 76 ? -16.970 10.521 26.346 1.00 54.16 76 ASP A O 1
ATOM 605 N N . GLY A 1 77 ? -15.027 9.959 25.478 1.00 46.12 77 GLY A N 1
ATOM 606 C CA . GLY A 1 77 ? -14.307 10.579 26.591 1.00 46.12 77 GLY A CA 1
ATOM 607 C C . GLY A 1 77 ? -12.979 11.181 26.204 1.00 46.12 77 GLY A C 1
ATOM 608 O O . GLY A 1 77 ? -11.980 10.472 26.239 1.00 46.12 77 GLY A O 1
ATOM 609 N N . THR A 1 78 ? -12.989 12.485 25.899 1.00 51.16 78 THR A N 1
ATOM 610 C CA . THR A 1 78 ? -11.899 13.493 26.005 1.00 51.16 78 THR A CA 1
ATOM 611 C C . THR A 1 78 ? -10.563 13.202 25.293 1.00 51.16 78 THR A C 1
ATOM 613 O O . THR A 1 78 ? -9.756 14.104 25.079 1.00 51.16 78 THR A O 1
ATOM 616 N N . ARG A 1 79 ? -10.321 11.970 24.853 1.00 48.66 79 ARG A N 1
ATOM 617 C CA . ARG A 1 79 ? -9.213 11.516 24.025 1.00 48.66 79 ARG A CA 1
ATOM 618 C C . ARG A 1 79 ? -9.808 11.060 22.706 1.00 48.66 79 ARG A C 1
ATOM 620 O O . ARG A 1 79 ? -10.597 10.122 22.662 1.00 48.66 79 ARG A O 1
ATOM 627 N N . ARG A 1 80 ? -9.399 11.739 21.635 1.00 55.56 80 ARG A N 1
ATOM 628 C CA . ARG A 1 80 ? -9.619 11.361 20.234 1.00 55.56 80 ARG A CA 1
ATOM 629 C C . ARG A 1 80 ? -8.989 9.992 19.961 1.00 55.56 80 ARG A C 1
ATOM 631 O O . ARG A 1 80 ? -7.911 9.903 19.385 1.00 55.56 80 ARG A O 1
ATOM 638 N N . THR A 1 81 ? -9.607 8.921 20.436 1.00 55.59 81 THR A N 1
ATOM 639 C CA . THR A 1 81 ? -9.143 7.551 20.224 1.00 55.59 81 THR A CA 1
ATOM 640 C C . THR A 1 81 ? -10.338 6.702 19.834 1.00 55.59 81 THR A C 1
ATOM 642 O O . THR A 1 81 ? -11.197 6.418 20.660 1.00 55.59 81 THR A O 1
ATOM 645 N N . LEU A 1 82 ? -10.404 6.305 18.563 1.00 64.38 82 LEU A N 1
ATOM 646 C CA . LEU A 1 82 ? -11.399 5.350 18.080 1.00 64.38 82 LEU A CA 1
ATOM 647 C C . LEU A 1 82 ? -11.148 3.995 18.746 1.00 64.38 82 LEU A C 1
ATOM 649 O O . LEU A 1 82 ? -10.050 3.438 18.642 1.00 64.38 82 LEU A O 1
ATOM 653 N N . HIS A 1 83 ? -12.158 3.451 19.424 1.00 67.19 83 HIS A N 1
ATOM 654 C CA . HIS A 1 83 ? -12.038 2.138 20.037 1.00 67.19 83 HIS A CA 1
ATOM 655 C C . HIS A 1 83 ? -12.303 1.067 18.973 1.00 67.19 83 HIS A C 1
ATOM 657 O O . HIS A 1 83 ? -13.429 0.878 18.512 1.00 67.19 83 HIS A O 1
ATOM 663 N N . ILE A 1 84 ? -11.240 0.372 18.556 1.00 69.56 84 ILE A N 1
ATOM 664 C CA . ILE A 1 84 ? -11.331 -0.734 17.598 1.00 69.56 84 ILE A CA 1
ATOM 665 C C . ILE A 1 84 ? -11.474 -2.039 18.378 1.00 69.56 84 ILE A C 1
ATOM 667 O O . ILE A 1 84 ? -10.556 -2.432 19.108 1.00 69.56 84 ILE A O 1
ATOM 671 N N . ALA A 1 85 ? -12.599 -2.730 18.190 1.00 72.56 85 ALA A N 1
ATOM 672 C CA . ALA A 1 85 ? -12.885 -4.003 18.840 1.00 72.56 85 ALA A CA 1
ATOM 673 C C . ALA A 1 85 ? -11.734 -5.011 18.656 1.00 72.56 85 ALA A C 1
ATOM 675 O O . ALA A 1 85 ? -11.141 -5.136 17.578 1.00 72.56 85 ALA A O 1
ATOM 676 N N . ALA A 1 86 ? -11.415 -5.768 19.711 1.00 69.06 86 ALA A N 1
ATOM 677 C CA . ALA A 1 86 ? -10.350 -6.772 19.667 1.00 69.06 86 ALA A CA 1
ATOM 678 C C . ALA A 1 86 ? -10.652 -7.915 18.679 1.00 69.06 86 ALA A C 1
ATOM 680 O O . ALA A 1 86 ? -9.717 -8.495 18.127 1.00 69.06 86 ALA A O 1
ATOM 681 N N . ASP A 1 87 ? -11.930 -8.173 18.416 1.00 74.62 87 ASP A N 1
ATOM 682 C CA . ASP A 1 87 ? -12.461 -9.097 17.409 1.00 74.62 87 ASP A CA 1
ATOM 683 C C . ASP A 1 87 ? -12.063 -8.709 15.971 1.00 74.62 87 ASP A C 1
ATOM 685 O O . ASP A 1 87 ? -11.757 -9.589 15.170 1.00 74.62 87 ASP A O 1
ATOM 689 N N . CYS A 1 88 ? -11.953 -7.407 15.678 1.00 70.12 88 CYS A N 1
ATOM 690 C CA . CYS A 1 88 ? -11.993 -6.872 14.318 1.00 70.12 88 CYS A CA 1
ATOM 691 C C . CYS A 1 88 ? -11.069 -7.616 13.322 1.00 70.12 88 CYS A C 1
ATOM 693 O O . CYS A 1 88 ? -9.835 -7.639 13.505 1.00 70.12 88 CYS A O 1
ATOM 695 N N . PRO A 1 89 ? -11.627 -8.191 12.236 1.00 68.19 89 PRO A N 1
ATOM 696 C CA . PRO A 1 89 ? -10.824 -8.808 11.192 1.00 68.19 89 PRO A CA 1
ATOM 697 C C . PRO A 1 89 ? -9.980 -7.732 10.502 1.00 68.19 89 PRO A C 1
ATOM 699 O O . PRO A 1 89 ? -10.467 -6.658 10.166 1.00 68.19 89 PRO A O 1
ATOM 702 N N . LYS A 1 90 ? -8.687 -8.015 10.298 1.00 75.19 90 LYS A N 1
ATOM 703 C CA . LYS A 1 90 ? -7.716 -7.074 9.705 1.00 75.19 90 LYS A CA 1
ATOM 704 C C . LYS A 1 90 ? -7.515 -5.758 10.493 1.00 75.19 90 LYS A C 1
ATOM 706 O O . LYS A 1 90 ? -7.172 -4.740 9.904 1.00 75.19 90 LYS A O 1
ATOM 711 N N . ARG A 1 91 ? -7.615 -5.775 11.832 1.00 74.19 91 ARG A N 1
ATOM 712 C CA . ARG A 1 91 ? -7.405 -4.596 12.711 1.00 74.19 91 ARG A CA 1
ATOM 713 C C . ARG A 1 91 ? -6.181 -3.718 12.379 1.00 74.19 91 ARG A C 1
ATOM 715 O O . ARG A 1 91 ? -6.266 -2.508 12.524 1.00 74.19 91 ARG A O 1
ATOM 722 N N . TRP A 1 92 ? -5.060 -4.293 11.939 1.00 77.62 92 TRP A N 1
ATOM 723 C CA . TRP A 1 92 ? -3.853 -3.523 11.600 1.00 77.62 92 TRP A CA 1
ATOM 724 C C . TRP A 1 92 ? -4.045 -2.598 10.386 1.00 77.62 92 TRP A C 1
ATOM 726 O O . TRP A 1 92 ? -3.529 -1.490 10.389 1.00 77.62 92 TRP A O 1
ATOM 736 N N . LEU A 1 93 ? -4.837 -3.014 9.392 1.00 80.12 93 LEU A N 1
ATOM 737 C CA . LEU A 1 93 ? -5.185 -2.200 8.223 1.00 80.12 93 LEU A CA 1
ATOM 738 C C . LEU A 1 93 ? -6.126 -1.056 8.592 1.00 80.12 93 LEU A C 1
ATOM 740 O O . LEU A 1 93 ? -6.002 0.045 8.071 1.00 80.12 93 LEU A O 1
ATOM 744 N N . VAL A 1 94 ? -7.039 -1.311 9.531 1.00 81.12 94 VAL A N 1
ATOM 745 C CA . VAL A 1 94 ? -7.929 -0.283 10.083 1.00 81.12 94 VAL A CA 1
ATOM 746 C C . VAL A 1 94 ? -7.117 0.783 10.824 1.00 81.12 94 VAL A C 1
ATOM 748 O O . VAL A 1 94 ? -7.348 1.968 10.614 1.00 81.12 94 VAL A O 1
ATOM 751 N N . VAL A 1 95 ? -6.140 0.371 11.643 1.00 79.25 95 VAL A N 1
ATOM 752 C CA . VAL A 1 95 ? -5.212 1.290 12.328 1.00 79.25 95 VAL A CA 1
ATOM 753 C C . VAL A 1 95 ? -4.391 2.087 11.316 1.00 79.25 95 VAL A C 1
ATOM 755 O O . VAL A 1 95 ? -4.397 3.309 11.385 1.00 79.25 95 VAL A O 1
ATOM 758 N N . LEU A 1 96 ? -3.780 1.416 10.334 1.00 78.56 96 LEU A N 1
ATOM 759 C CA . LEU A 1 96 ? -3.006 2.067 9.275 1.00 78.56 96 LEU A CA 1
ATOM 760 C C . LEU A 1 96 ? -3.842 3.119 8.529 1.00 78.56 96 LEU A C 1
ATOM 762 O O . LEU A 1 96 ? -3.375 4.227 8.289 1.00 78.56 96 LEU A O 1
ATOM 766 N N . TYR A 1 97 ? -5.098 2.803 8.195 1.00 79.19 97 TYR A N 1
ATOM 767 C CA . TYR A 1 97 ? -5.992 3.745 7.523 1.00 79.19 97 TYR A CA 1
ATOM 768 C C . TYR A 1 97 ? -6.312 4.977 8.381 1.00 79.19 97 TYR A C 1
ATOM 770 O O . TYR A 1 97 ? -6.384 6.083 7.846 1.00 79.19 97 TYR A O 1
ATOM 778 N N . ILE A 1 98 ? -6.491 4.792 9.693 1.00 76.19 98 ILE A N 1
ATOM 779 C CA . ILE A 1 98 ? -6.735 5.874 10.655 1.00 76.19 98 ILE A CA 1
ATOM 780 C C . ILE A 1 98 ? -5.483 6.747 10.835 1.00 76.19 98 ILE A C 1
ATOM 782 O O . ILE A 1 98 ? -5.602 7.968 10.846 1.00 76.19 98 ILE A O 1
ATOM 786 N N . GLU A 1 99 ? -4.292 6.149 10.921 1.00 76.69 99 GLU A N 1
ATOM 787 C CA . GLU A 1 99 ? -3.015 6.879 10.990 1.00 76.69 99 GLU A CA 1
ATOM 788 C C . GLU A 1 99 ? -2.762 7.709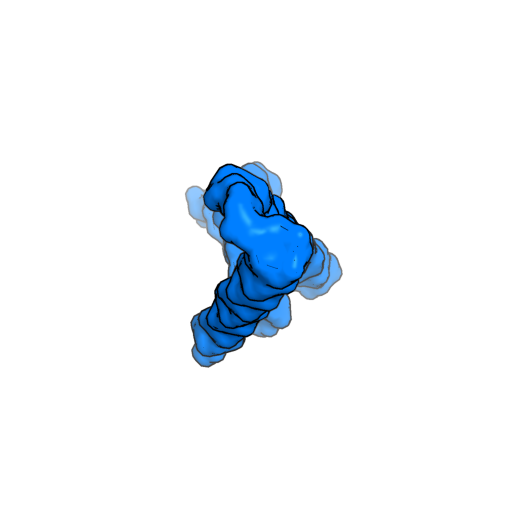 9.723 1.00 76.69 99 GLU A C 1
ATOM 790 O O . GLU A 1 99 ? -2.347 8.862 9.811 1.00 76.69 99 GLU A O 1
ATOM 795 N N . LEU A 1 100 ? -3.080 7.156 8.548 1.00 76.31 100 LEU A N 1
ATOM 796 C CA . LEU A 1 100 ? -3.013 7.865 7.264 1.00 76.31 100 LEU A CA 1
ATOM 797 C C . LEU A 1 100 ? -4.063 8.977 7.127 1.00 76.31 100 LEU A C 1
ATOM 799 O O . LEU A 1 100 ? -3.868 9.906 6.349 1.00 76.31 100 LEU A O 1
ATOM 803 N N . ASN A 1 101 ? -5.186 8.882 7.842 1.00 74.75 101 ASN A N 1
ATOM 804 C CA . ASN A 1 101 ? -6.304 9.820 7.747 1.00 74.75 101 ASN A CA 1
ATOM 805 C C . ASN A 1 101 ? -6.711 10.298 9.150 1.00 74.75 101 ASN A C 1
ATOM 807 O O . ASN A 1 101 ? -7.802 9.962 9.626 1.00 74.75 101 ASN A O 1
ATOM 811 N N . PRO A 1 102 ? -5.877 11.119 9.816 1.00 68.12 102 PRO A N 1
ATOM 812 C CA . PRO A 1 102 ? -6.111 11.544 11.198 1.00 68.12 102 PRO A CA 1
ATOM 813 C C . PRO A 1 102 ? -7.412 12.345 11.372 1.00 68.12 102 PRO A C 1
ATOM 815 O O . PRO A 1 102 ? -7.974 12.382 12.465 1.00 68.12 102 PRO A O 1
ATOM 818 N N . ALA A 1 103 ? -7.944 12.927 10.290 1.00 69.75 103 ALA A N 1
ATOM 819 C CA . ALA A 1 103 ? -9.250 13.587 10.266 1.00 69.75 103 ALA A CA 1
ATOM 820 C C . ALA A 1 103 ? -10.418 12.655 10.654 1.00 69.75 103 ALA A C 1
ATOM 822 O O . ALA A 1 103 ? -11.438 13.127 11.144 1.00 69.75 103 ALA A O 1
ATOM 823 N N . LEU A 1 104 ? -10.271 11.333 10.494 1.00 63.88 104 LEU A N 1
ATOM 824 C CA . LEU A 1 104 ? -11.294 10.349 10.870 1.00 63.88 104 LEU A CA 1
ATOM 825 C C . LEU A 1 104 ? -11.443 10.172 12.386 1.00 63.88 104 LEU A C 1
ATOM 827 O O . LEU A 1 104 ? -12.436 9.611 12.831 1.00 63.88 104 LEU A O 1
ATOM 831 N N . VAL A 1 105 ? -10.466 10.619 13.180 1.00 59.38 105 VAL A N 1
ATOM 832 C CA . VAL A 1 105 ? -10.471 10.497 14.650 1.00 59.38 105 VAL A CA 1
ATOM 833 C C . VAL A 1 105 ? -11.167 11.695 15.321 1.00 59.38 105 VAL A C 1
ATOM 835 O O . VAL A 1 105 ? -11.213 11.787 16.546 1.00 59.38 105 VAL A O 1
ATOM 838 N N . GLY A 1 106 ? -11.690 12.635 14.527 1.00 51.47 106 GLY A N 1
ATOM 839 C CA . GLY A 1 106 ? -12.366 13.851 14.988 1.00 51.47 106 GLY A CA 1
ATOM 840 C C . GLY A 1 106 ? -13.791 14.037 14.462 1.00 51.47 106 GLY A C 1
ATOM 841 O O . GLY A 1 106 ? -14.274 15.166 14.513 1.00 51.47 106 GLY A O 1
ATOM 842 N N . LEU A 1 107 ? -14.419 12.976 13.941 1.00 44.00 107 LEU A N 1
ATOM 843 C CA . LEU A 1 107 ? -15.805 12.945 13.456 1.00 44.00 107 LEU A CA 1
ATOM 844 C C . LEU A 1 107 ? -16.705 12.160 14.411 1.00 44.00 107 LEU A C 1
ATOM 846 O O . LEU A 1 107 ? -16.295 11.040 14.795 1.00 44.00 107 LEU A O 1
#

Secondary structure (DSSP, 8-state):
--HHHHHHHHHHHHHHHHHHHHHHHHHHHHH-TT--HHHHHHHHHHHHHHHHHHHHHHHHHHHHHHHHTT-EE---SSS---EE-TT-TTHHHHHHHHHH-GGGGG-

pLDDT: mean 75.75, std 10.64, range [44.0, 88.0]

Radius of gyration: 19.11 Å; Cα contacts (8 Å, |Δi|>4): 66; chains: 1; bounding box: 43×27×52 Å